Protein AF-A0A0Q6V484-F1 (afdb_monomer_lite)

Sequence (114 aa):
MPTIQAAELDCRIDPGVKWEKHVIDEALQRDMRALVRRLGLHYGSIDMRLTPEGKYVFFEINPSGQFLFIEIDTGHPLSNAMAAMLLSARSKPSQMGSTTWVDGWETRAGRTRQ

Structure (mmCIF, N/CA/C/O backbone):
data_AF-A0A0Q6V484-F1
#
_entry.id   AF-A0A0Q6V484-F1
#
loop_
_atom_site.group_PDB
_atom_site.id
_atom_site.type_symbol
_atom_site.label_atom_id
_atom_site.label_alt_id
_atom_site.label_comp_id
_atom_site.label_asym_id
_atom_site.label_entity_id
_atom_site.label_seq_id
_atom_site.pdbx_PDB_ins_code
_atom_site.Cartn_x
_atom_site.Cartn_y
_atom_site.Cartn_z
_atom_site.occupancy
_atom_site.B_iso_or_equiv
_atom_site.auth_seq_id
_atom_site.auth_comp_id
_atom_site.auth_asym_id
_atom_site.auth_atom_id
_atom_site.pdbx_PDB_model_num
ATOM 1 N N . MET A 1 1 ? 21.616 -14.452 -23.236 1.00 41.12 1 MET A N 1
ATOM 2 C CA . MET A 1 1 ? 20.824 -14.678 -22.010 1.00 41.12 1 MET A CA 1
ATOM 3 C C . MET A 1 1 ? 19.394 -14.290 -22.337 1.00 41.12 1 MET A C 1
ATOM 5 O O . MET A 1 1 ? 19.238 -13.183 -22.842 1.00 41.12 1 MET A O 1
ATOM 9 N N . PRO A 1 2 ? 18.391 -15.173 -22.186 1.00 47.16 2 PRO A N 1
ATOM 10 C CA . PRO A 1 2 ? 17.002 -14.771 -22.375 1.00 47.16 2 PRO A CA 1
ATOM 11 C C . PRO A 1 2 ? 16.641 -13.718 -21.321 1.00 47.16 2 PRO A C 1
ATOM 13 O O . PRO A 1 2 ? 17.033 -13.839 -20.161 1.00 47.16 2 PRO A O 1
ATOM 16 N N . THR A 1 3 ? 15.955 -12.662 -21.747 1.00 50.66 3 THR A N 1
ATOM 17 C CA . THR A 1 3 ? 15.451 -11.613 -20.861 1.00 50.66 3 THR A CA 1
ATOM 18 C C . THR A 1 3 ? 14.261 -12.185 -20.099 1.00 50.66 3 THR A C 1
ATOM 20 O O . THR A 1 3 ? 13.179 -12.304 -20.664 1.00 50.66 3 THR A O 1
ATOM 23 N N . ILE A 1 4 ? 14.479 -12.590 -18.850 1.00 54.78 4 ILE A N 1
ATOM 24 C CA . ILE A 1 4 ? 13.396 -12.904 -17.911 1.00 54.78 4 ILE A CA 1
ATOM 25 C C . ILE A 1 4 ? 12.600 -11.614 -17.720 1.00 54.78 4 ILE A C 1
ATOM 27 O O . ILE A 1 4 ? 13.186 -10.545 -17.511 1.00 54.78 4 ILE A O 1
ATOM 31 N N . GLN A 1 5 ? 11.282 -11.690 -17.868 1.00 59.94 5 GLN A N 1
ATOM 32 C CA . GLN A 1 5 ? 10.429 -10.526 -17.657 1.00 59.94 5 GLN A CA 1
ATOM 33 C C . GLN A 1 5 ? 10.434 -10.194 -16.156 1.00 59.94 5 GLN A C 1
ATOM 35 O O . GLN A 1 5 ? 10.362 -11.096 -15.325 1.00 59.94 5 GLN A O 1
ATOM 40 N N . ALA A 1 6 ? 10.545 -8.916 -15.784 1.00 61.16 6 ALA A N 1
ATOM 41 C CA . ALA A 1 6 ? 10.523 -8.534 -14.371 1.00 61.16 6 ALA A CA 1
ATOM 42 C C . ALA A 1 6 ? 9.258 -9.096 -13.690 1.00 61.16 6 ALA A C 1
ATOM 44 O O . ALA A 1 6 ? 8.166 -9.018 -14.260 1.00 61.16 6 ALA A O 1
ATOM 45 N N . ALA A 1 7 ? 9.422 -9.665 -12.493 1.00 68.94 7 ALA A N 1
ATOM 46 C CA . ALA A 1 7 ? 8.383 -10.374 -11.738 1.00 68.94 7 ALA A CA 1
ATOM 47 C C . ALA A 1 7 ? 7.842 -11.681 -12.370 1.00 68.94 7 ALA A C 1
ATOM 49 O O . ALA A 1 7 ? 6.738 -12.098 -12.025 1.00 68.94 7 ALA A O 1
ATOM 50 N N . GLU A 1 8 ? 8.589 -12.363 -13.250 1.00 70.38 8 GLU A N 1
ATOM 51 C CA . GLU A 1 8 ? 8.153 -13.637 -13.866 1.00 70.38 8 GLU A CA 1
ATOM 52 C C . GLU A 1 8 ? 7.855 -14.752 -12.840 1.00 70.38 8 GLU A C 1
ATOM 54 O O . GLU A 1 8 ? 6.975 -15.581 -13.068 1.00 70.38 8 GLU A O 1
ATOM 59 N N . LEU A 1 9 ? 8.546 -14.752 -11.693 1.00 73.69 9 LEU A N 1
ATOM 60 C CA . LEU A 1 9 ? 8.339 -15.709 -10.596 1.00 73.69 9 LEU A CA 1
ATOM 61 C C . LEU A 1 9 ? 7.701 -15.060 -9.363 1.00 73.69 9 LEU A C 1
ATOM 63 O O . LEU A 1 9 ? 6.628 -15.479 -8.933 1.00 73.69 9 LEU A O 1
ATOM 67 N N . ASP A 1 10 ? 8.369 -14.064 -8.775 1.00 80.38 10 ASP A N 1
ATOM 68 C CA . ASP A 1 10 ? 7.908 -13.387 -7.562 1.00 80.38 10 ASP A CA 1
ATOM 69 C C . ASP A 1 10 ? 8.551 -11.998 -7.448 1.00 80.38 10 ASP A C 1
ATOM 71 O O . ASP A 1 10 ? 9.773 -11.862 -7.356 1.00 80.38 10 ASP A O 1
ATOM 75 N N . CYS A 1 11 ? 7.720 -10.956 -7.437 1.00 83.38 11 CYS A N 1
ATOM 76 C CA . CYS A 1 11 ? 8.174 -9.569 -7.353 1.00 83.38 11 CYS A CA 1
ATOM 77 C C . CYS A 1 11 ? 8.876 -9.225 -6.032 1.00 83.38 11 CYS A C 1
ATOM 79 O O . CYS A 1 11 ? 9.578 -8.223 -5.964 1.00 83.38 11 CYS A O 1
ATOM 81 N N . ARG A 1 12 ? 8.712 -10.036 -4.980 1.00 82.12 12 ARG A N 1
ATOM 82 C CA . ARG A 1 12 ? 9.307 -9.786 -3.656 1.00 82.12 12 ARG A CA 1
ATOM 83 C C . ARG A 1 12 ? 10.795 -10.108 -3.599 1.00 82.12 12 ARG A C 1
ATOM 85 O O . ARG A 1 12 ? 11.494 -9.600 -2.728 1.00 82.12 12 ARG A O 1
ATOM 92 N N . ILE A 1 13 ? 11.258 -10.987 -4.482 1.00 83.06 13 ILE A N 1
ATOM 93 C CA . ILE A 1 13 ? 12.646 -11.469 -4.515 1.00 83.06 13 ILE A CA 1
ATOM 94 C C . ILE A 1 13 ? 13.388 -11.027 -5.775 1.00 83.06 13 ILE A C 1
ATOM 96 O O . ILE A 1 13 ? 14.588 -11.267 -5.877 1.00 83.06 13 ILE A O 1
ATOM 100 N N . ASP A 1 14 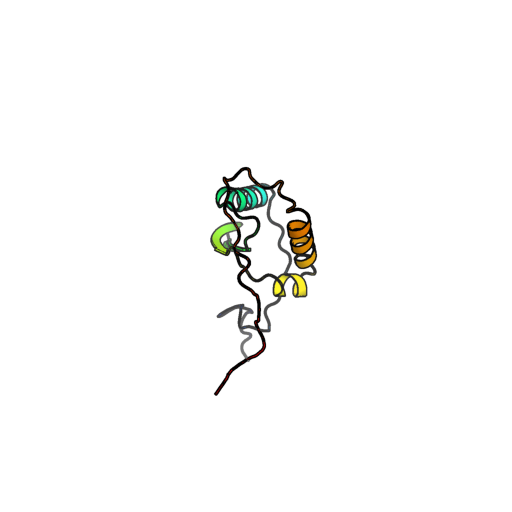? 12.688 -10.408 -6.727 1.00 84.38 14 ASP A N 1
ATOM 101 C CA . ASP A 1 14 ? 13.272 -9.887 -7.956 1.00 84.38 14 ASP A CA 1
ATOM 102 C C . ASP A 1 14 ? 13.754 -8.439 -7.741 1.00 84.38 14 ASP A C 1
ATOM 104 O O . ASP A 1 14 ? 12.935 -7.517 -7.703 1.00 84.38 14 ASP A O 1
ATOM 108 N N . PRO A 1 15 ? 15.075 -8.200 -7.623 1.00 77.81 15 PRO A N 1
ATOM 109 C CA . PRO A 1 15 ? 15.614 -6.858 -7.412 1.00 77.81 15 PRO A CA 1
ATOM 110 C C . PRO A 1 15 ? 15.480 -5.956 -8.650 1.00 77.81 15 PRO A C 1
ATOM 112 O O . PRO A 1 15 ? 15.772 -4.765 -8.567 1.00 77.81 15 PRO A O 1
ATOM 115 N N . GLY A 1 16 ? 15.097 -6.511 -9.806 1.00 83.25 16 GLY A N 1
ATOM 116 C CA . GLY A 1 16 ? 14.849 -5.761 -11.034 1.00 83.25 16 GLY A CA 1
ATOM 117 C C . GLY A 1 16 ? 13.462 -5.122 -11.094 1.00 83.25 16 GLY A C 1
ATOM 118 O O . GLY A 1 16 ? 13.234 -4.260 -11.945 1.00 83.25 16 GLY A O 1
ATOM 119 N N . VAL A 1 17 ? 12.540 -5.511 -10.208 1.00 86.12 17 VAL A N 1
ATOM 120 C CA . VAL A 1 17 ? 11.190 -4.943 -10.160 1.00 86.12 17 VAL A CA 1
ATOM 121 C C . VAL A 1 17 ? 11.231 -3.590 -9.467 1.00 86.12 17 VAL A C 1
ATOM 123 O O . VAL A 1 17 ? 11.712 -3.466 -8.344 1.00 86.12 17 VAL A O 1
ATOM 126 N N . LYS A 1 18 ? 10.679 -2.581 -10.140 1.00 89.00 18 LYS A N 1
ATOM 127 C CA . LYS A 1 18 ? 10.417 -1.266 -9.559 1.00 89.00 18 LYS A CA 1
ATOM 128 C C . LYS A 1 18 ? 8.927 -1.027 -9.460 1.00 89.00 18 LYS A C 1
ATOM 130 O O . LYS A 1 18 ? 8.174 -1.373 -10.371 1.00 89.00 18 LYS A O 1
ATOM 135 N N . TRP A 1 19 ? 8.519 -0.402 -8.367 1.00 92.44 19 TRP A N 1
ATOM 136 C CA . TRP A 1 19 ? 7.132 -0.021 -8.160 1.00 92.44 19 TRP A CA 1
ATOM 137 C C . TRP A 1 19 ? 6.850 1.342 -8.782 1.00 92.44 19 TRP A C 1
ATOM 139 O O . TRP A 1 19 ? 7.592 2.304 -8.597 1.00 92.44 19 TRP A O 1
ATOM 149 N N . GLU A 1 20 ? 5.738 1.438 -9.503 1.00 93.62 20 GLU A N 1
ATOM 150 C CA . GLU A 1 20 ? 5.327 2.662 -10.181 1.00 93.62 20 GLU A CA 1
ATOM 151 C C . GLU A 1 20 ? 3.955 3.125 -9.701 1.00 93.62 20 GLU A C 1
ATOM 153 O O . GLU A 1 20 ? 3.126 2.349 -9.218 1.00 93.62 20 GLU A O 1
ATOM 158 N N . LYS A 1 21 ? 3.710 4.431 -9.830 1.00 95.12 21 LYS A N 1
ATOM 159 C CA . LYS A 1 21 ? 2.410 5.011 -9.500 1.00 95.12 21 LYS A CA 1
ATOM 160 C C . LYS A 1 21 ? 1.385 4.565 -10.525 1.00 95.12 21 LYS A C 1
ATOM 162 O O . LYS A 1 21 ? 1.580 4.755 -11.722 1.00 95.12 21 LYS A O 1
ATOM 167 N N . HIS A 1 22 ? 0.252 4.089 -10.033 1.00 94.94 22 HIS A N 1
ATOM 168 C CA . HIS A 1 22 ? -0.890 3.743 -10.860 1.00 94.94 22 HIS A CA 1
ATOM 169 C C . HIS A 1 22 ? -2.122 4.519 -10.408 1.00 94.94 22 HIS A C 1
ATOM 171 O O . HIS A 1 22 ? -2.452 4.545 -9.221 1.00 94.94 22 HIS A O 1
ATOM 177 N N . VAL A 1 23 ? -2.793 5.177 -11.351 1.00 94.94 23 VAL A N 1
ATOM 178 C CA . VAL A 1 23 ? -4.003 5.949 -11.062 1.00 94.94 23 VAL A CA 1
ATOM 179 C C . VAL A 1 23 ? -5.216 5.052 -11.264 1.00 94.94 23 VAL A C 1
ATOM 181 O O . VAL A 1 23 ? -5.456 4.540 -12.354 1.00 94.94 23 VAL A O 1
ATOM 184 N N . ILE A 1 24 ? -5.996 4.897 -10.201 1.00 96.19 24 ILE A N 1
ATOM 185 C CA . ILE A 1 24 ? -7.288 4.212 -10.218 1.00 96.19 24 ILE A CA 1
ATOM 186 C C . ILE A 1 24 ? -8.433 5.225 -10.231 1.00 96.19 24 ILE A C 1
ATOM 188 O O . ILE A 1 24 ? -8.298 6.336 -9.707 1.00 96.19 24 ILE A O 1
ATOM 192 N N . ASP A 1 25 ? -9.567 4.841 -10.814 1.00 97.12 25 ASP A N 1
ATOM 193 C CA . ASP A 1 25 ? -10.736 5.713 -10.894 1.00 97.12 25 ASP A CA 1
ATOM 194 C C . ASP A 1 25 ? -11.351 6.017 -9.514 1.00 97.12 25 ASP A C 1
ATOM 196 O O . ASP A 1 25 ? -11.102 5.348 -8.505 1.00 97.12 25 ASP A O 1
ATOM 200 N N . GLU A 1 26 ? -12.164 7.070 -9.457 1.00 97.75 26 GLU A N 1
ATOM 201 C CA . GLU A 1 26 ? -12.774 7.538 -8.211 1.00 97.75 26 GLU A CA 1
ATOM 202 C C . GLU A 1 26 ? -13.716 6.509 -7.575 1.00 97.75 26 GLU A C 1
ATOM 204 O O . GLU A 1 26 ? -13.860 6.479 -6.346 1.00 97.75 26 GLU A O 1
ATOM 209 N N . ALA A 1 27 ? -14.358 5.671 -8.395 1.00 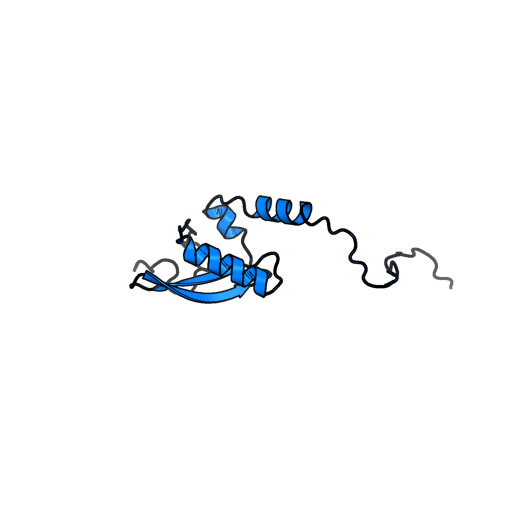97.56 27 ALA A N 1
ATOM 210 C CA . ALA A 1 27 ? -15.290 4.661 -7.922 1.00 97.56 27 ALA A CA 1
ATOM 211 C C . ALA A 1 27 ? -14.534 3.580 -7.144 1.00 97.56 27 ALA A C 1
ATOM 213 O O . ALA A 1 27 ? -14.872 3.315 -5.989 1.00 97.56 27 ALA A O 1
ATOM 214 N N . LEU A 1 28 ? -13.448 3.056 -7.714 1.00 97.25 28 LEU A N 1
ATOM 215 C CA . LEU A 1 28 ? -12.594 2.072 -7.066 1.00 97.25 28 LEU A CA 1
ATOM 216 C C . LEU A 1 28 ? -11.944 2.643 -5.802 1.00 97.25 28 LEU A C 1
ATOM 218 O O . LEU A 1 28 ? -11.961 2.003 -4.751 1.00 97.25 28 LEU A O 1
ATOM 222 N N . GLN A 1 29 ? -11.455 3.885 -5.845 1.00 97.75 29 GLN A N 1
ATOM 223 C CA . GLN A 1 29 ? -10.917 4.539 -4.649 1.00 97.75 29 GLN A CA 1
ATOM 224 C C . GLN A 1 29 ? -11.952 4.645 -3.516 1.00 97.75 29 GLN A C 1
ATOM 226 O O . GLN A 1 29 ? -11.623 4.475 -2.336 1.00 97.75 29 GLN A O 1
ATOM 231 N N . ARG A 1 30 ? -13.209 4.972 -3.845 1.00 98.31 30 ARG A N 1
ATOM 232 C CA . ARG A 1 30 ? -14.304 5.040 -2.867 1.00 98.31 30 ARG A CA 1
ATOM 233 C C . ARG A 1 30 ? -14.573 3.665 -2.264 1.00 98.31 30 ARG A C 1
ATOM 235 O O . ARG A 1 30 ? -14.726 3.583 -1.044 1.00 98.31 30 ARG A O 1
ATOM 242 N N . ASP A 1 31 ? -14.582 2.623 -3.082 1.00 98.00 31 ASP A N 1
ATOM 243 C CA . ASP A 1 31 ? -14.855 1.257 -2.641 1.00 98.00 31 ASP A CA 1
ATOM 244 C C . ASP A 1 31 ? -13.735 0.724 -1.733 1.00 98.00 31 ASP A C 1
ATOM 246 O O . ASP A 1 31 ? -14.024 0.176 -0.668 1.00 98.00 31 ASP A O 1
ATOM 250 N N . MET A 1 32 ? -12.465 1.002 -2.053 1.00 97.94 32 MET A N 1
ATOM 251 C CA . MET A 1 32 ? -11.318 0.670 -1.193 1.00 97.94 32 MET A CA 1
ATOM 252 C C . MET A 1 32 ? -11.402 1.368 0.172 1.00 97.94 32 MET A C 1
ATOM 254 O O . MET A 1 32 ? -11.243 0.734 1.216 1.00 97.94 32 MET A O 1
ATOM 258 N N . ARG A 1 33 ? -11.734 2.667 0.203 1.00 97.44 33 ARG A N 1
ATOM 259 C CA . ARG A 1 33 ? -11.945 3.393 1.471 1.00 97.44 33 ARG A CA 1
ATOM 260 C C . ARG A 1 33 ? -13.135 2.844 2.260 1.00 97.44 33 ARG A C 1
ATOM 262 O O . ARG A 1 33 ? -13.090 2.816 3.490 1.00 97.44 33 ARG A O 1
ATOM 269 N N . ALA A 1 34 ? -14.205 2.430 1.581 1.00 98.06 34 ALA A N 1
ATOM 270 C CA . ALA A 1 34 ? -15.366 1.825 2.225 1.00 98.06 34 ALA A CA 1
ATOM 271 C C . ALA A 1 34 ? -15.029 0.456 2.833 1.00 98.06 34 ALA A C 1
ATOM 273 O O . ALA A 1 34 ? -15.495 0.168 3.934 1.00 98.06 34 ALA A O 1
ATOM 274 N N . LEU A 1 35 ? -14.201 -0.350 2.161 1.00 98.25 35 LEU A N 1
ATOM 275 C CA . LEU A 1 35 ? -13.706 -1.628 2.675 1.00 98.25 35 LEU A CA 1
ATOM 276 C C . LEU A 1 35 ? -12.924 -1.437 3.981 1.00 98.25 35 LEU A C 1
ATOM 278 O O . LEU A 1 35 ? -13.297 -2.019 4.997 1.00 98.25 35 LEU A O 1
ATOM 282 N N . VAL A 1 36 ? -11.914 -0.560 3.978 1.00 97.81 36 VAL A N 1
ATOM 283 C CA . VAL A 1 36 ? -11.090 -0.246 5.163 1.00 97.81 36 VAL A CA 1
ATOM 28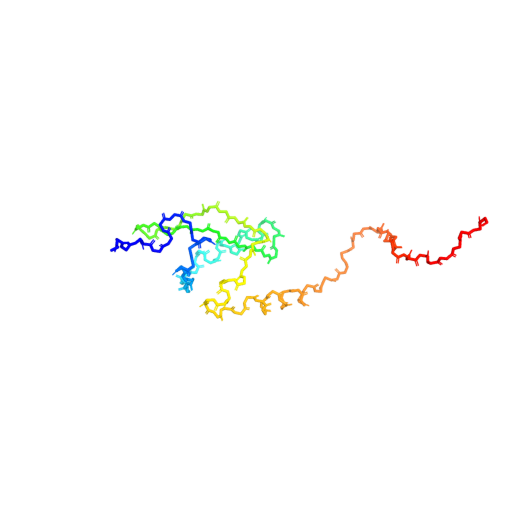4 C C . VAL A 1 36 ? -11.971 0.165 6.350 1.00 97.81 36 VAL A C 1
ATOM 286 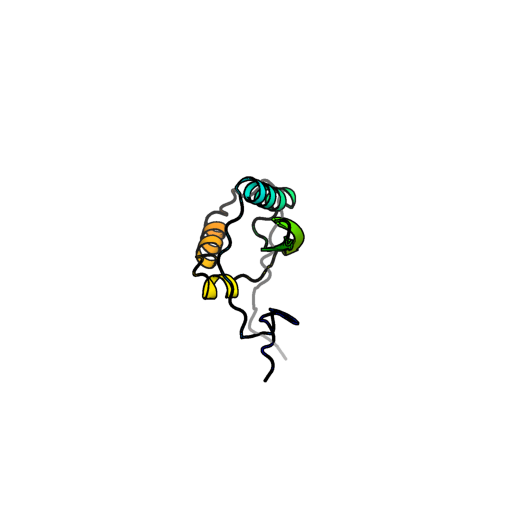O O . VAL A 1 36 ? -11.851 -0.387 7.442 1.00 97.81 36 VAL A O 1
ATOM 289 N N . ARG A 1 37 ? -12.941 1.063 6.120 1.00 97.06 37 ARG A N 1
ATOM 290 C CA . ARG A 1 37 ? -13.881 1.520 7.158 1.00 97.06 37 ARG A CA 1
ATOM 291 C C . ARG A 1 37 ? -14.802 0.412 7.667 1.00 97.06 37 ARG A C 1
ATOM 293 O O . ARG A 1 37 ? -15.024 0.323 8.869 1.00 97.06 37 ARG A O 1
ATOM 300 N N . ARG A 1 38 ? -15.354 -0.418 6.775 1.00 98.06 38 ARG A N 1
ATOM 301 C CA . ARG A 1 38 ? -16.269 -1.519 7.137 1.00 98.06 38 ARG A CA 1
ATOM 302 C C . ARG A 1 38 ? -15.587 -2.595 7.973 1.00 98.06 38 ARG A C 1
ATOM 304 O O . ARG A 1 38 ? -16.248 -3.210 8.799 1.00 98.06 38 ARG A O 1
ATOM 311 N N . LEU A 1 39 ? -14.286 -2.786 7.779 1.00 97.69 39 LEU A N 1
ATOM 312 C CA . LEU A 1 39 ? -13.469 -3.697 8.577 1.00 97.69 39 LEU A CA 1
ATOM 313 C C . LEU A 1 39 ? -12.979 -3.074 9.896 1.00 97.69 39 LEU A C 1
ATOM 315 O O . LEU A 1 39 ? -12.276 -3.738 10.651 1.00 97.69 39 LEU A O 1
ATOM 319 N N . GLY A 1 40 ? -13.328 -1.815 10.188 1.00 96.69 40 GLY A N 1
ATOM 320 C CA . GLY A 1 40 ? -12.869 -1.116 11.392 1.00 96.69 40 GLY A CA 1
ATOM 321 C C . 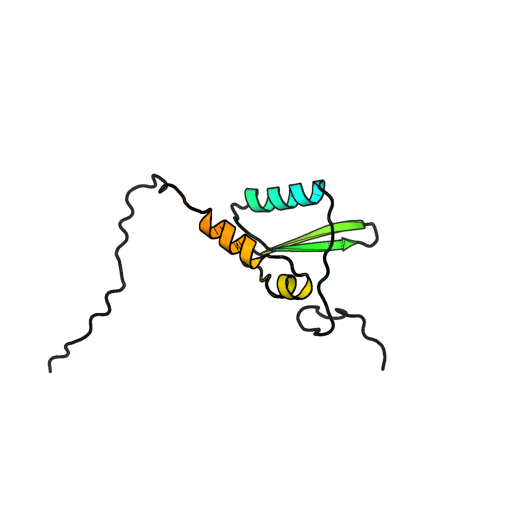GLY A 1 40 ? -11.371 -0.802 11.382 1.00 96.69 40 GLY A C 1
ATOM 322 O O . GLY A 1 40 ? -10.783 -0.587 12.439 1.00 96.69 40 GLY A O 1
ATOM 323 N N . LEU A 1 41 ? -10.744 -0.787 10.204 1.00 96.31 41 LEU A N 1
ATOM 324 C CA . LEU A 1 41 ? -9.320 -0.530 10.055 1.00 96.31 41 LEU A CA 1
ATOM 325 C C . LEU A 1 41 ? -9.055 0.968 9.887 1.00 96.31 41 LEU A C 1
ATOM 327 O O . LEU A 1 41 ? -9.777 1.677 9.185 1.00 96.31 41 LEU A O 1
ATOM 331 N N . HIS A 1 42 ? -7.968 1.441 10.492 1.00 93.31 42 HIS A N 1
ATOM 332 C CA . HIS A 1 42 ? -7.412 2.765 10.202 1.00 93.31 42 HIS A CA 1
ATOM 333 C C . HIS A 1 42 ? -6.479 2.739 8.981 1.00 93.31 42 HIS A C 1
ATOM 335 O O . HIS A 1 42 ? -6.300 3.756 8.315 1.00 93.31 42 HIS A O 1
ATOM 341 N N . TYR A 1 43 ? -5.916 1.567 8.678 1.00 95.50 43 TYR A N 1
ATOM 342 C CA . TYR A 1 43 ? -4.947 1.329 7.616 1.00 95.50 43 TYR A CA 1
ATOM 343 C C . TYR A 1 43 ? -5.048 -0.116 7.107 1.00 95.50 43 TYR A C 1
ATOM 345 O O . TYR A 1 43 ? -5.386 -1.024 7.865 1.00 95.50 43 TYR A O 1
ATOM 353 N N . GLY A 1 44 ? -4.722 -0.320 5.832 1.00 96.44 44 GLY A N 1
ATOM 354 C CA . GLY A 1 44 ? -4.462 -1.633 5.253 1.00 96.44 44 GLY A CA 1
ATOM 355 C C . GLY A 1 44 ? -3.879 -1.502 3.848 1.00 96.44 44 GLY A C 1
ATOM 356 O O . GLY A 1 44 ? -4.251 -0.581 3.116 1.00 96.44 44 GLY A O 1
ATOM 357 N N . SER A 1 45 ? -2.974 -2.407 3.471 1.00 97.12 45 SER A N 1
ATOM 358 C CA . SER A 1 45 ? -2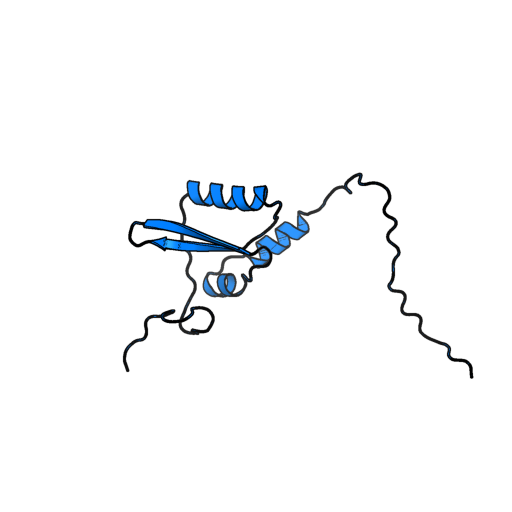.522 -2.546 2.083 1.00 97.12 45 SER A CA 1
ATOM 359 C C . SER A 1 45 ? -3.488 -3.459 1.338 1.00 97.12 45 SER A C 1
ATOM 361 O O . SER A 1 45 ? -3.875 -4.499 1.866 1.00 97.12 45 SER A O 1
ATOM 363 N N . ILE A 1 46 ? -3.917 -3.056 0.146 1.00 97.50 46 ILE A N 1
ATOM 364 C CA . ILE A 1 46 ? -4.888 -3.807 -0.650 1.00 97.50 46 ILE A CA 1
ATOM 365 C C . ILE A 1 46 ? -4.194 -4.311 -1.905 1.00 97.50 46 ILE A C 1
ATOM 367 O O . ILE A 1 46 ? -3.701 -3.506 -2.697 1.00 97.50 46 ILE A O 1
ATOM 371 N N . ASP A 1 47 ? -4.244 -5.623 -2.100 1.00 95.69 47 ASP A N 1
ATOM 372 C CA . ASP A 1 47 ? -3.630 -6.278 -3.242 1.00 95.69 47 ASP A CA 1
ATOM 373 C C . ASP A 1 47 ? -4.696 -6.573 -4.294 1.00 95.69 47 ASP A C 1
ATOM 375 O O . ASP A 1 47 ? -5.744 -7.176 -4.024 1.00 95.69 47 ASP A O 1
ATOM 379 N N . MET A 1 48 ? -4.437 -6.108 -5.514 1.00 96.31 48 MET A N 1
ATOM 380 C CA . MET A 1 48 ? -5.332 -6.273 -6.652 1.00 96.31 48 MET A CA 1
ATOM 381 C C . MET A 1 48 ? -4.547 -6.578 -7.920 1.00 96.31 48 MET A C 1
ATOM 383 O O . MET A 1 48 ? -3.395 -6.173 -8.073 1.00 96.31 48 MET A O 1
ATOM 387 N N . ARG A 1 49 ? -5.214 -7.215 -8.882 1.00 94.69 49 ARG A N 1
ATOM 388 C CA . ARG A 1 49 ? -4.701 -7.403 -10.240 1.00 94.69 49 ARG A CA 1
ATOM 389 C C . ARG A 1 49 ? -5.587 -6.702 -11.257 1.00 94.69 49 ARG A C 1
ATOM 391 O O . ARG A 1 49 ? -6.798 -6.901 -11.248 1.00 94.69 49 ARG A O 1
ATOM 398 N N . LEU A 1 50 ? -4.976 -5.946 -12.165 1.00 95.75 50 LEU A N 1
ATOM 399 C CA . LEU A 1 50 ? -5.630 -5.445 -13.372 1.00 95.75 50 LEU A CA 1
ATOM 400 C C . LEU A 1 50 ? -5.588 -6.534 -14.456 1.00 95.75 50 LEU A C 1
ATOM 402 O O . LEU A 1 50 ? -4.510 -7.015 -14.810 1.00 95.75 50 LEU A O 1
ATOM 406 N N . THR A 1 51 ? -6.746 -6.968 -14.951 1.00 94.75 51 THR A N 1
ATOM 407 C CA . THR A 1 51 ? -6.826 -7.918 -16.070 1.00 94.75 51 THR A CA 1
ATOM 408 C C . THR A 1 51 ? -6.547 -7.215 -17.404 1.00 94.75 51 THR A C 1
ATOM 410 O O . THR A 1 51 ? -6.692 -5.992 -17.485 1.00 94.75 51 THR A O 1
ATOM 413 N N . PRO A 1 52 ? -6.194 -7.953 -18.475 1.00 94.88 52 PRO A N 1
ATOM 414 C CA . PRO A 1 52 ? -6.034 -7.376 -19.815 1.00 94.88 52 PRO A CA 1
ATOM 415 C C . PRO A 1 52 ? -7.279 -6.632 -20.326 1.00 94.88 52 PRO A C 1
ATOM 417 O O . PRO A 1 52 ? -7.167 -5.705 -21.120 1.00 94.88 52 PRO A O 1
ATOM 420 N N . GLU A 1 53 ? -8.466 -6.994 -19.835 1.00 96.62 53 GLU A N 1
ATOM 421 C CA . GLU A 1 53 ? -9.750 -6.356 -20.154 1.00 96.62 53 GLU A CA 1
ATOM 422 C C . GLU A 1 53 ? -10.029 -5.102 -19.307 1.00 96.62 53 GLU A C 1
ATOM 424 O O . GLU A 1 53 ? -11.131 -4.555 -19.357 1.00 96.62 53 GLU A O 1
ATOM 429 N N . GLY A 1 54 ? -9.067 -4.659 -18.492 1.00 94.56 54 GLY A N 1
ATOM 430 C CA . GLY A 1 54 ? -9.180 -3.447 -17.683 1.00 94.56 54 GLY A CA 1
ATOM 431 C C . GLY A 1 54 ? -9.994 -3.612 -16.397 1.00 94.56 54 GLY A C 1
ATOM 432 O O . GLY A 1 54 ? -10.440 -2.618 -15.828 1.00 94.56 54 GLY A O 1
ATOM 433 N N . LYS A 1 55 ? -10.212 -4.845 -15.920 1.00 95.56 55 LYS A N 1
ATOM 434 C CA . LYS A 1 55 ? -10.954 -5.104 -14.675 1.00 95.56 55 LYS A CA 1
ATOM 435 C C . LYS A 1 55 ? -10.005 -5.291 -13.500 1.00 95.56 55 LYS A C 1
ATOM 437 O O . LYS A 1 55 ? -9.012 -5.997 -13.625 1.00 95.56 55 LYS A O 1
ATOM 442 N N . TYR A 1 56 ? -10.338 -4.730 -12.342 1.00 97.38 56 TYR A N 1
ATOM 443 C CA . TYR A 1 56 ? -9.602 -5.011 -11.109 1.00 97.38 56 TYR A CA 1
ATOM 444 C C . TYR A 1 56 ? -10.194 -6.216 -10.384 1.00 97.38 56 TYR A C 1
ATOM 446 O O . TYR A 1 56 ? -11.394 -6.267 -10.119 1.00 97.38 56 TYR A O 1
ATOM 454 N N . VAL A 1 57 ? -9.335 -7.166 -10.030 1.00 96.62 57 VAL A N 1
ATOM 455 C CA . VAL A 1 57 ? -9.664 -8.330 -9.205 1.00 96.62 57 VAL A CA 1
ATOM 456 C C . VAL A 1 57 ? -9.011 -8.141 -7.841 1.00 96.62 57 VAL A C 1
ATOM 458 O O . VAL A 1 57 ? -7.794 -7.996 -7.763 1.00 96.62 57 VAL A O 1
ATOM 461 N N . PHE A 1 58 ? -9.819 -8.112 -6.781 1.00 97.06 58 PHE A N 1
ATOM 462 C CA . PHE A 1 58 ? -9.359 -8.031 -5.391 1.00 97.06 58 PHE A CA 1
ATOM 463 C C . PHE A 1 58 ? -8.813 -9.382 -4.922 1.00 97.06 58 PHE A C 1
ATOM 465 O O . PHE A 1 58 ? -9.458 -10.406 -5.157 1.00 97.06 58 PHE A O 1
ATOM 472 N N . PHE A 1 59 ? -7.672 -9.378 -4.234 1.00 96.56 59 PHE A N 1
ATOM 473 C CA . PHE A 1 59 ? -7.098 -10.575 -3.618 1.00 96.56 59 PHE A CA 1
ATOM 474 C C . PHE A 1 59 ? -7.211 -10.529 -2.101 1.00 96.56 59 PHE A C 1
ATOM 476 O O . PHE A 1 59 ? -7.861 -11.390 -1.509 1.00 96.56 59 PHE A O 1
ATOM 483 N N . GLU A 1 60 ? -6.621 -9.514 -1.476 1.00 97.25 60 GLU A N 1
ATOM 484 C CA . GLU A 1 60 ? -6.613 -9.394 -0.025 1.00 97.25 60 GLU A CA 1
ATOM 485 C C . GLU A 1 60 ? -6.489 -7.947 0.456 1.00 97.25 60 GLU A C 1
ATOM 487 O O . GLU A 1 60 ? -6.200 -7.018 -0.303 1.00 97.25 60 GLU A O 1
ATOM 492 N N . ILE A 1 61 ? -6.708 -7.777 1.759 1.00 98.12 61 ILE A N 1
ATOM 493 C CA . ILE A 1 61 ? -6.296 -6.599 2.510 1.00 98.12 61 ILE A CA 1
ATOM 494 C C . ILE A 1 61 ? -5.455 -7.056 3.700 1.00 98.12 61 ILE A C 1
ATOM 496 O O . ILE A 1 61 ? -5.931 -7.827 4.532 1.00 98.12 61 ILE A O 1
ATOM 500 N N . ASN A 1 62 ? -4.233 -6.541 3.807 1.00 97.38 62 ASN A N 1
ATOM 501 C CA . ASN A 1 62 ? -3.342 -6.794 4.931 1.00 97.38 62 ASN A CA 1
ATOM 502 C C . ASN A 1 62 ? -3.348 -5.583 5.893 1.00 97.38 62 ASN A C 1
ATOM 504 O O . ASN A 1 62 ? -2.817 -4.520 5.550 1.00 97.38 62 ASN A O 1
ATOM 508 N N . PRO A 1 63 ? -3.904 -5.715 7.118 1.00 96.31 63 PRO A N 1
ATOM 509 C CA . PRO A 1 63 ? -3.953 -4.634 8.114 1.00 96.31 63 PRO A CA 1
ATOM 510 C C . PRO A 1 63 ? -2.580 -4.154 8.606 1.00 96.31 63 PRO A C 1
ATOM 512 O O . PRO A 1 63 ? -2.475 -3.107 9.240 1.00 96.31 63 PRO A O 1
ATOM 515 N N . SER A 1 64 ? -1.524 -4.930 8.362 1.00 95.25 64 SER A N 1
ATOM 516 C CA . SER A 1 64 ? -0.136 -4.640 8.742 1.00 95.25 64 SER A CA 1
ATOM 517 C C . SER A 1 64 ? 0.796 -4.694 7.531 1.00 95.25 64 SER A C 1
ATOM 519 O O . SER A 1 64 ? 1.972 -5.035 7.649 1.00 95.25 64 SER A O 1
ATOM 521 N N . GLY A 1 65 ? 0.257 -4.367 6.354 1.00 94.12 65 GLY A N 1
ATOM 522 C CA . GLY A 1 65 ? 0.998 -4.354 5.104 1.00 94.12 65 GLY A CA 1
ATOM 523 C C . GLY A 1 65 ? 2.229 -3.460 5.153 1.00 94.12 65 GLY A C 1
ATOM 524 O O . GLY A 1 65 ? 2.150 -2.296 5.559 1.00 94.12 65 GLY A O 1
ATOM 525 N N . GLN A 1 66 ? 3.360 -3.999 4.705 1.00 93.50 66 GLN A N 1
ATOM 526 C CA . GLN A 1 66 ? 4.592 -3.241 4.519 1.00 93.50 66 GLN A CA 1
ATOM 527 C C . GLN A 1 66 ? 4.423 -2.282 3.336 1.00 93.50 66 GLN A C 1
ATOM 529 O O . GLN A 1 66 ? 3.916 -2.675 2.292 1.00 93.50 66 GLN A O 1
ATOM 534 N N . PHE A 1 67 ? 4.860 -1.031 3.491 1.00 94.75 67 PHE A N 1
ATOM 535 C CA . PHE A 1 67 ? 4.686 0.003 2.461 1.00 94.75 67 PHE A CA 1
ATOM 536 C C . PHE A 1 67 ? 5.975 0.755 2.106 1.00 94.75 67 PHE A C 1
ATOM 538 O O . PHE A 1 67 ? 5.995 1.510 1.137 1.00 94.75 67 PHE A O 1
ATOM 545 N N . LEU A 1 68 ? 7.055 0.577 2.876 1.00 95.06 68 LEU A N 1
ATOM 546 C CA . LEU A 1 68 ? 8.254 1.412 2.751 1.00 95.06 68 LEU A CA 1
ATOM 547 C C . LEU A 1 68 ? 8.916 1.291 1.371 1.00 95.06 68 LEU A C 1
ATOM 549 O O . LEU A 1 68 ? 9.385 2.285 0.829 1.00 95.06 68 LEU A O 1
ATOM 553 N N . PHE A 1 69 ? 8.906 0.097 0.775 1.00 92.38 69 PHE A N 1
ATOM 554 C CA . PHE A 1 69 ? 9.436 -0.122 -0.573 1.00 92.38 69 PHE A CA 1
ATOM 555 C C . PHE A 1 69 ? 8.662 0.670 -1.642 1.00 92.38 69 PHE A C 1
ATOM 557 O O . PHE A 1 69 ? 9.275 1.228 -2.546 1.00 92.38 69 PHE A O 1
ATOM 564 N N . ILE A 1 70 ? 7.338 0.812 -1.495 1.00 94.25 70 ILE A N 1
ATOM 565 C CA . ILE A 1 70 ? 6.522 1.658 -2.379 1.00 94.25 70 ILE A CA 1
ATOM 566 C C . ILE A 1 70 ? 6.913 3.125 -2.219 1.00 94.25 70 ILE A C 1
ATOM 568 O O . ILE A 1 70 ? 7.042 3.836 -3.212 1.00 94.25 70 ILE A O 1
ATOM 572 N N . GLU A 1 71 ? 7.093 3.603 -0.987 1.00 96.75 71 GLU A N 1
ATOM 573 C CA . GLU A 1 71 ? 7.514 4.986 -0.736 1.00 96.75 71 GLU A CA 1
ATOM 574 C C . GLU A 1 71 ? 8.883 5.284 -1.355 1.00 96.75 71 GLU A C 1
ATOM 576 O O . GLU A 1 71 ? 9.027 6.316 -2.008 1.00 96.75 71 GLU A O 1
ATOM 581 N N . ILE A 1 72 ? 9.848 4.371 -1.219 1.00 94.94 72 ILE A N 1
ATOM 582 C CA . ILE A 1 72 ? 11.188 4.513 -1.803 1.00 94.94 72 ILE A CA 1
ATOM 583 C C . ILE A 1 72 ? 11.114 4.632 -3.330 1.00 94.94 72 ILE A C 1
ATOM 585 O O . ILE A 1 72 ? 11.699 5.555 -3.897 1.00 94.94 72 ILE A O 1
ATOM 589 N N . ASP A 1 73 ? 10.372 3.744 -3.990 1.00 95.06 73 ASP A N 1
ATOM 590 C CA . ASP A 1 73 ? 10.344 3.691 -5.454 1.00 95.06 73 ASP A CA 1
ATOM 591 C C . ASP A 1 73 ? 9.474 4.788 -6.080 1.00 95.06 73 ASP A C 1
ATOM 593 O O . ASP A 1 73 ? 9.799 5.333 -7.136 1.00 95.06 73 ASP A O 1
ATOM 597 N N . THR A 1 74 ? 8.366 5.146 -5.427 1.00 95.62 74 THR A N 1
ATOM 598 C CA . THR A 1 74 ? 7.377 6.080 -5.989 1.00 95.62 74 THR A CA 1
ATOM 599 C C . THR A 1 74 ? 7.508 7.506 -5.449 1.00 95.62 74 THR A C 1
ATOM 601 O O . THR A 1 74 ? 6.975 8.453 -6.040 1.00 95.62 74 THR A O 1
ATOM 604 N N . GLY A 1 75 ? 8.164 7.698 -4.305 1.00 96.00 75 GLY A N 1
ATOM 605 C CA . GLY A 1 75 ? 8.191 8.970 -3.582 1.00 96.00 75 GLY A CA 1
ATOM 606 C C . GLY A 1 75 ? 6.843 9.365 -2.967 1.00 96.00 75 GLY A C 1
ATOM 607 O O . GLY A 1 75 ? 6.613 10.547 -2.703 1.00 96.00 75 GLY A O 1
ATOM 608 N N . HIS A 1 76 ? 5.904 8.427 -2.788 1.00 95.38 76 HIS A N 1
ATOM 609 C CA . HIS A 1 76 ? 4.682 8.706 -2.032 1.00 95.38 76 HIS A CA 1
ATOM 610 C C . HIS A 1 76 ? 5.005 8.917 -0.546 1.00 95.38 76 HIS A C 1
ATOM 612 O O . HIS A 1 76 ? 5.659 8.064 0.042 1.00 95.38 76 HIS A O 1
ATOM 618 N N . PRO A 1 77 ? 4.501 9.985 0.100 1.00 97.00 77 PRO A N 1
ATOM 619 C CA . PRO A 1 77 ? 4.824 10.299 1.493 1.00 97.00 77 PRO A CA 1
ATOM 620 C C . PRO A 1 77 ? 3.997 9.445 2.476 1.00 97.00 77 PRO A C 1
ATOM 622 O O . PRO A 1 77 ? 3.252 9.976 3.304 1.00 97.00 77 PRO A O 1
ATOM 625 N N . LEU A 1 78 ? 4.078 8.116 2.359 1.00 96.69 78 LEU A N 1
ATOM 626 C CA . LEU A 1 78 ? 3.261 7.162 3.119 1.00 96.69 78 LEU A CA 1
ATOM 627 C C . LEU A 1 78 ? 3.609 7.187 4.610 1.00 96.69 78 LEU A C 1
ATOM 629 O O . LEU A 1 78 ? 2.709 7.209 5.448 1.00 96.69 78 LEU A O 1
ATOM 633 N N . SER A 1 79 ? 4.893 7.299 4.947 1.00 97.38 79 SER A N 1
ATOM 634 C CA . SER A 1 79 ? 5.378 7.451 6.321 1.00 97.38 79 SER A CA 1
ATOM 635 C C . SER A 1 79 ? 4.823 8.719 6.974 1.00 97.38 79 SER A C 1
ATOM 637 O O . SER A 1 79 ? 4.341 8.677 8.107 1.00 97.38 79 SER A O 1
ATOM 639 N N . ASN A 1 80 ? 4.798 9.839 6.240 1.00 97.62 80 ASN A N 1
ATOM 640 C CA . ASN A 1 80 ? 4.204 11.090 6.723 1.00 97.62 80 ASN A CA 1
ATOM 641 C C . ASN A 1 80 ? 2.690 10.960 6.915 1.00 97.62 80 ASN A C 1
ATOM 643 O O . ASN A 1 80 ? 2.161 11.436 7.918 1.00 97.62 80 ASN A O 1
ATOM 647 N N . ALA A 1 81 ? 1.989 10.300 5.988 1.00 95.56 81 ALA A N 1
ATOM 648 C CA . ALA A 1 81 ? 0.558 10.037 6.127 1.00 95.56 81 ALA A CA 1
ATOM 649 C C . ALA A 1 81 ? 0.266 9.157 7.353 1.00 95.56 81 ALA A C 1
ATOM 651 O O . ALA A 1 81 ? -0.684 9.424 8.091 1.00 95.56 81 ALA A O 1
ATOM 652 N N . MET A 1 82 ? 1.113 8.159 7.619 1.00 95.44 82 MET A N 1
ATOM 653 C CA . MET A 1 82 ? 0.987 7.304 8.794 1.00 95.44 82 MET A CA 1
ATOM 654 C C . MET A 1 82 ? 1.239 8.066 10.096 1.00 95.44 82 MET A C 1
ATOM 656 O O . MET A 1 82 ? 0.433 7.977 11.024 1.00 95.44 82 MET A O 1
ATOM 660 N N . ALA A 1 83 ? 2.300 8.870 10.159 1.00 96.19 83 ALA A N 1
ATOM 661 C CA . ALA A 1 83 ? 2.574 9.728 11.307 1.00 96.19 83 ALA A CA 1
ATOM 662 C C . ALA A 1 83 ? 1.427 10.724 11.553 1.00 96.19 83 ALA A C 1
ATOM 664 O O . ALA A 1 83 ? 0.972 10.877 12.686 1.00 96.19 83 ALA A O 1
ATOM 665 N N . ALA A 1 84 ? 0.902 11.351 10.496 1.00 95.31 84 ALA A N 1
ATOM 666 C CA . ALA A 1 84 ? -0.240 12.256 10.586 1.00 95.31 84 ALA A CA 1
ATOM 667 C C . ALA A 1 84 ? -1.498 11.545 11.108 1.00 95.31 84 ALA A C 1
ATOM 669 O O . ALA A 1 84 ? -2.188 12.083 11.974 1.00 95.31 84 ALA A O 1
ATOM 670 N N . MET A 1 85 ? -1.772 10.321 10.642 1.00 93.38 85 MET A N 1
ATOM 671 C CA . MET A 1 85 ? -2.875 9.500 11.144 1.00 93.38 85 MET A CA 1
ATOM 672 C C . MET A 1 85 ? -2.728 9.239 12.650 1.00 93.38 85 MET A C 1
ATOM 674 O O . MET A 1 85 ? -3.674 9.480 13.400 1.00 93.38 85 MET A O 1
ATOM 678 N N . LEU A 1 86 ? -1.545 8.821 13.107 1.00 93.88 86 LEU A N 1
ATOM 679 C CA . LEU A 1 86 ? -1.264 8.563 14.524 1.00 93.88 86 LEU A CA 1
ATOM 680 C C . LEU A 1 86 ? -1.397 9.827 15.387 1.00 93.88 86 LEU A C 1
ATOM 682 O O . LEU A 1 86 ? -1.982 9.775 16.465 1.00 93.88 86 LEU A O 1
ATOM 686 N N . LEU A 1 87 ? -0.922 10.978 14.902 1.00 94.38 87 LEU A N 1
ATOM 687 C CA . LEU A 1 87 ? -1.082 12.267 15.588 1.00 94.38 87 LEU A CA 1
ATOM 688 C C . LEU A 1 87 ? -2.548 12.724 15.643 1.00 94.38 87 LEU A C 1
ATOM 690 O O . LEU A 1 87 ? -2.963 13.365 16.610 1.00 94.38 87 LEU A O 1
ATOM 694 N N . SER A 1 88 ? -3.336 12.393 14.616 1.00 86.94 88 SER A N 1
ATOM 695 C CA . SER A 1 88 ? -4.769 12.703 14.552 1.00 86.94 88 SER A CA 1
ATOM 696 C C . SER A 1 88 ? -5.624 11.797 15.440 1.00 86.94 88 SER A C 1
ATOM 698 O O . SER A 1 88 ? -6.736 12.179 15.808 1.00 86.94 88 SER A O 1
ATOM 700 N N . ALA A 1 89 ? -5.098 10.636 15.846 1.00 70.50 89 ALA A N 1
ATOM 701 C CA . ALA A 1 89 ? -5.737 9.697 16.761 1.00 70.50 89 ALA A CA 1
ATOM 702 C C . ALA A 1 89 ? -5.706 10.202 18.220 1.00 70.50 89 ALA A C 1
ATOM 704 O O . ALA A 1 89 ? -5.307 9.503 19.147 1.00 70.50 89 ALA A O 1
ATOM 705 N N . ARG A 1 90 ? -6.157 11.440 18.452 1.00 59.00 90 ARG A N 1
ATOM 706 C CA . ARG A 1 90 ? -6.616 11.881 19.771 1.00 59.00 90 ARG A CA 1
ATOM 707 C C . ARG A 1 90 ? -8.062 11.442 19.953 1.00 59.00 90 ARG A C 1
ATOM 709 O O . ARG A 1 90 ? -8.995 12.169 19.615 1.00 59.00 90 ARG A O 1
ATOM 716 N N . SER A 1 91 ? -8.258 10.271 20.537 1.00 55.59 91 SER A N 1
ATOM 717 C CA . SER A 1 91 ? -9.553 9.896 21.100 1.00 55.59 91 SER A CA 1
ATOM 718 C C . SER A 1 91 ? -9.776 10.697 22.388 1.00 55.59 91 SER A C 1
ATOM 720 O O . SER A 1 91 ? -8.915 10.707 23.268 1.00 55.59 91 SER A O 1
ATOM 722 N N . LYS A 1 92 ? -10.959 11.306 22.567 1.00 46.28 92 LYS A N 1
ATOM 723 C CA . LYS A 1 92 ? -11.511 11.416 23.930 1.00 46.28 92 LYS A CA 1
ATOM 724 C C . LYS A 1 92 ? -11.525 9.993 24.503 1.00 46.28 92 LYS A C 1
ATOM 726 O O . LYS A 1 92 ? -11.892 9.091 23.745 1.00 46.28 92 LYS A O 1
ATOM 731 N N . PRO A 1 93 ? -11.151 9.765 25.775 1.00 44.50 93 PRO A N 1
ATOM 732 C CA . PRO A 1 93 ? -11.295 8.444 26.366 1.00 44.50 93 PRO A CA 1
ATOM 733 C C . PRO A 1 93 ? -12.744 8.008 26.157 1.00 44.50 93 PRO A C 1
ATOM 735 O O . PRO A 1 93 ? -13.679 8.705 26.561 1.00 44.50 93 PRO A O 1
ATOM 738 N N . SER A 1 94 ? -12.930 6.903 25.435 1.00 52.34 94 SER A N 1
ATOM 739 C CA . SER A 1 94 ? -14.218 6.232 25.376 1.00 52.34 94 SER A CA 1
ATOM 740 C C . SER A 1 94 ? -14.658 6.017 26.817 1.00 52.34 94 SER A C 1
ATOM 742 O O . SER A 1 94 ? -13.878 5.487 27.609 1.00 52.34 94 SER A O 1
ATOM 744 N N . GLN A 1 95 ? -15.877 6.438 27.155 1.00 50.31 95 GLN A N 1
ATOM 745 C CA . GLN A 1 95 ? -16.561 6.040 28.385 1.00 50.31 95 GLN A CA 1
ATOM 746 C C . GLN A 1 95 ? -16.816 4.525 28.301 1.00 50.31 95 GLN A C 1
ATOM 748 O O . GLN A 1 95 ? -17.921 4.075 28.026 1.00 50.31 95 GLN A O 1
ATOM 753 N N . MET A 1 96 ? -15.749 3.744 28.431 1.00 44.94 96 MET A N 1
ATOM 754 C CA . MET A 1 96 ? -15.753 2.306 28.614 1.00 44.94 96 MET A CA 1
ATOM 755 C C . MET A 1 96 ? -15.371 2.114 30.076 1.00 44.94 96 MET A C 1
ATOM 757 O O . MET A 1 96 ? -14.348 2.642 30.514 1.00 44.94 96 MET A O 1
ATOM 761 N N . GLY A 1 97 ? -16.252 1.471 30.841 1.00 49.19 97 GLY A N 1
ATOM 762 C CA . GLY A 1 97 ? -16.170 1.400 32.297 1.00 49.19 97 GLY A CA 1
ATOM 763 C C . GLY A 1 97 ? -14.774 1.053 32.815 1.00 49.19 97 GLY A C 1
ATOM 764 O O . GLY A 1 97 ? -14.103 0.180 32.272 1.00 49.19 97 GLY A O 1
ATOM 765 N N . SER A 1 98 ? -14.375 1.778 33.867 1.00 48.09 98 SER A N 1
ATOM 766 C CA . SER A 1 98 ? -13.314 1.476 34.836 1.00 48.09 98 SER A CA 1
ATOM 767 C C . SER A 1 98 ? -12.566 0.158 34.583 1.00 48.09 98 SER A C 1
ATOM 769 O O . SER A 1 98 ? -12.841 -0.857 35.220 1.00 48.09 98 SER A O 1
ATOM 771 N N . THR A 1 99 ? -11.583 0.184 33.687 1.00 47.66 99 THR A N 1
ATOM 772 C CA . THR A 1 99 ? -10.519 -0.819 33.678 1.00 47.66 99 THR A CA 1
ATOM 773 C C . THR A 1 99 ? -9.308 -0.156 34.311 1.00 47.66 99 THR A C 1
ATOM 775 O O . THR A 1 99 ? -8.709 0.751 33.737 1.00 47.66 99 THR A O 1
ATOM 778 N N . THR A 1 100 ? -8.998 -0.549 35.543 1.00 40.34 100 THR A N 1
ATOM 779 C CA . THR A 1 100 ? -7.758 -0.174 36.221 1.00 40.34 100 THR A CA 1
ATOM 780 C C . THR A 1 100 ? -6.584 -0.767 35.456 1.00 40.34 100 THR A C 1
ATOM 782 O O . THR A 1 100 ? -6.416 -1.985 35.417 1.00 40.34 100 THR A O 1
ATOM 785 N N . TRP A 1 101 ? -5.775 0.099 34.853 1.00 41.12 101 TRP A N 1
ATOM 786 C CA . TRP A 1 101 ? -4.434 -0.245 34.403 1.00 41.12 101 TRP A CA 1
ATOM 787 C C . TRP A 1 101 ? -3.585 -0.518 35.648 1.00 41.12 101 TRP A C 1
ATOM 789 O O . TRP A 1 101 ? -3.429 0.356 36.497 1.00 41.12 101 TRP A O 1
ATOM 799 N N . VAL A 1 102 ? -3.089 -1.746 35.796 1.00 50.28 102 VAL A N 1
ATOM 800 C CA . VAL A 1 102 ? -1.994 -2.042 36.724 1.00 50.28 102 VAL A CA 1
ATOM 801 C C . VAL A 1 102 ? -0.695 -1.837 35.956 1.00 50.28 102 VAL A C 1
ATOM 803 O O . VAL A 1 102 ? -0.359 -2.632 35.080 1.00 50.28 102 VAL A O 1
ATOM 806 N N . ASP A 1 103 ? 0.003 -0.743 36.257 1.00 42.56 103 ASP A N 1
ATOM 807 C CA . ASP A 1 103 ? 1.335 -0.455 35.729 1.00 42.56 103 ASP A CA 1
ATOM 808 C C . ASP A 1 103 ? 2.308 -1.546 36.193 1.00 42.56 103 ASP A C 1
ATOM 810 O O . ASP A 1 103 ? 2.754 -1.591 37.338 1.00 42.56 103 ASP A O 1
ATOM 814 N N . GLY A 1 104 ? 2.586 -2.488 35.298 1.00 51.38 104 GLY A N 1
ATOM 815 C CA . GLY A 1 104 ? 3.378 -3.680 35.568 1.00 51.38 104 GLY A CA 1
ATOM 816 C C . GLY A 1 104 ? 4.814 -3.587 35.074 1.00 51.38 104 GLY A C 1
ATOM 817 O O . GLY A 1 104 ? 5.304 -4.586 34.563 1.00 51.38 104 GLY A O 1
ATOM 818 N N . TRP A 1 105 ? 5.489 -2.438 35.195 1.00 38.69 105 TRP A N 1
ATOM 819 C CA . TRP A 1 105 ? 6.925 -2.317 34.887 1.00 38.69 105 TRP A CA 1
ATOM 820 C C . TRP A 1 105 ? 7.682 -1.515 35.954 1.00 38.69 105 TRP A C 1
ATOM 822 O O . TRP A 1 105 ? 8.282 -0.482 35.673 1.00 38.69 105 TRP A O 1
ATOM 832 N N . GLU A 1 106 ? 7.708 -2.013 37.189 1.00 39.44 106 GLU A N 1
ATOM 833 C CA . GLU A 1 106 ? 8.785 -1.664 38.119 1.00 39.44 106 GLU A CA 1
ATOM 834 C C . GLU A 1 106 ? 9.879 -2.736 38.057 1.00 39.44 106 GLU A C 1
ATOM 836 O O . GLU A 1 106 ? 9.755 -3.827 38.616 1.00 39.44 106 GLU A O 1
ATOM 841 N N . THR A 1 107 ? 11.000 -2.417 37.413 1.00 48.78 107 THR A N 1
ATOM 842 C CA . THR A 1 107 ? 12.265 -3.118 37.650 1.00 48.78 107 THR A CA 1
ATOM 843 C C . THR A 1 107 ? 12.720 -2.834 39.079 1.00 48.78 107 THR A C 1
ATOM 845 O O . THR A 1 107 ? 13.258 -1.763 39.361 1.00 48.78 107 THR A O 1
ATOM 848 N N . ARG A 1 108 ? 12.536 -3.785 39.999 1.00 37.22 108 ARG A N 1
ATOM 849 C CA . ARG A 1 108 ? 13.097 -3.676 41.349 1.00 37.22 108 ARG A CA 1
ATOM 850 C C . ARG A 1 108 ? 14.507 -4.263 41.372 1.00 37.22 108 ARG A C 1
ATOM 852 O O . ARG A 1 108 ? 14.703 -5.468 41.505 1.00 37.22 108 ARG A O 1
ATOM 859 N N . ALA A 1 109 ? 15.498 -3.387 41.249 1.00 41.12 109 ALA A N 1
ATOM 860 C CA . ALA A 1 109 ? 16.870 -3.694 41.618 1.00 41.12 109 ALA A CA 1
ATOM 861 C C . ALA A 1 109 ? 16.973 -3.926 43.143 1.00 41.12 109 ALA A C 1
ATOM 863 O O . ALA A 1 109 ? 16.519 -3.102 43.935 1.00 41.12 109 ALA A O 1
ATOM 864 N N . GLY A 1 110 ? 17.623 -5.025 43.543 1.00 40.06 110 GLY A N 1
ATOM 865 C CA . GLY A 1 110 ? 18.349 -5.135 44.815 1.00 40.06 110 GLY A CA 1
ATOM 866 C C . GLY A 1 110 ? 17.618 -5.717 46.036 1.00 40.06 110 GLY A C 1
ATOM 867 O O . GLY A 1 110 ? 17.014 -4.978 46.814 1.00 40.06 110 GLY A O 1
ATOM 868 N N . ARG A 1 111 ? 17.825 -7.020 46.293 1.00 38.25 111 ARG A N 1
ATOM 869 C CA . ARG A 1 111 ? 18.470 -7.575 47.514 1.00 38.25 111 ARG A CA 1
ATOM 870 C C . ARG A 1 111 ? 18.206 -9.078 47.644 1.00 38.25 111 ARG A C 1
ATOM 872 O O . ARG A 1 111 ? 17.163 -9.489 48.142 1.00 38.25 111 ARG A O 1
ATOM 879 N N . THR A 1 112 ? 19.197 -9.887 47.293 1.00 39.09 112 THR A N 1
ATOM 880 C CA . THR A 1 112 ? 19.333 -11.253 47.807 1.00 39.09 112 THR A CA 1
ATOM 881 C C . THR A 1 112 ? 20.088 -11.159 49.130 1.00 39.09 112 THR A C 1
ATOM 883 O O . THR A 1 112 ? 21.235 -10.723 49.163 1.00 39.09 112 THR A O 1
ATOM 886 N N . ARG A 1 113 ? 19.419 -11.501 50.234 1.00 39.41 113 ARG A N 1
ATOM 887 C CA . ARG A 1 113 ? 20.084 -11.936 51.464 1.00 39.41 113 ARG A CA 1
ATOM 888 C C . ARG A 1 113 ? 20.180 -13.455 51.389 1.00 39.41 113 ARG A C 1
ATOM 890 O O . ARG A 1 113 ? 19.134 -14.094 51.451 1.00 39.41 113 ARG A O 1
ATOM 897 N N . GLN A 1 114 ? 21.391 -13.983 51.261 1.00 42.84 114 GLN A N 1
ATOM 898 C CA . GLN A 1 114 ? 21.969 -14.997 52.149 1.00 42.84 114 GLN A CA 1
ATOM 899 C C . GLN A 1 114 ? 23.466 -14.714 52.230 1.00 42.84 114 GLN A C 1
ATOM 901 O O . GLN A 1 114 ? 24.027 -14.335 51.177 1.00 42.84 114 GLN A O 1
#

Secondary structure (DSSP, 8-state):
---PPTTSS-TTT-TT------PPPHHHHHHHHHHHHHTT-S--EEEEEE-TTS-EEEEEEETT---HHHHHHH---HHHHHHHHHHH--PPPP--------------------

pLDDT: mean 80.62, std 21.87, range [37.22, 98.31]

Foldseek 3Di:
DDDDDQCNPHNVPGPPDFDEDDDDDPVVVVVVVVVCVVVVAPDWDWDWDQDPVRDIDTDDTGSPDDCVRVCVRYVDVVVVVVVVSVVVPPDPPPPDDDDDDDPPDDPDDDDDDD

Radius of gyration: 22.38 Å; chains: 1; bounding box: 38×28×74 Å